Protein AF-A0A7V8VMC2-F1 (afdb_monomer)

Sequence (114 aa):
NQLIANDPDWRGKVFVSIQNNAARVQASIPLKDVALMSGRYLNGEATVQASPDGDPYKAQITNVILANQAVPEGVLESRVFGWSSVHGMAQKWLNEQNIAVFRIENDRVIGETR

Solvent-accessible surface area (backbone atoms only — not comparable to full-atom values): 6376 Å² total; per-residue (Å²): 99,67,66,41,70,76,38,69,81,35,67,68,36,74,49,78,48,57,52,93,40,28,36,41,38,39,36,24,46,65,33,66,88,38,90,93,33,61,96,38,58,48,38,39,34,33,35,38,33,49,25,96,84,22,40,62,88,58,42,44,77,41,81,37,26,47,75,91,37,79,51,62,72,76,56,47,70,35,65,58,87,84,39,68,19,63,60,56,50,51,51,50,50,38,60,76,65,41,52,62,33,28,43,39,51,93,60,39,80,48,72,41,63,119

Nearest PDB structures (foldseek):
  6zqe-assembly1_UQ  TM=5.394E-01  e=8.989E+00  Saccharomyces cerevisiae S288C

pLDDT: mean 78.38, std 9.6, range [52.59, 90.88]

Structure (mmCIF, N/CA/C/O backbone):
data_AF-A0A7V8VMC2-F1
#
_entry.id   AF-A0A7V8VMC2-F1
#
loop_
_atom_site.group_PDB
_atom_site.id
_atom_site.type_symbol
_atom_site.label_atom_id
_atom_site.label_alt_id
_atom_site.label_comp_id
_atom_site.label_asym_id
_atom_site.label_entity_id
_atom_site.label_seq_id
_atom_site.pdbx_PDB_ins_code
_atom_site.Cartn_x
_atom_site.Cartn_y
_atom_site.Cartn_z
_atom_site.occupancy
_atom_site.B_iso_or_equiv
_atom_site.auth_seq_id
_atom_site.auth_comp_id
_atom_site.auth_asym_id
_atom_site.auth_atom_id
_atom_site.pdbx_PDB_model_num
ATOM 1 N N . ASN A 1 1 ? -16.999 5.096 8.617 1.00 62.84 1 ASN A N 1
ATOM 2 C CA . ASN A 1 1 ? -15.972 4.161 8.121 1.00 62.84 1 ASN A CA 1
ATOM 3 C C . ASN A 1 1 ? -16.563 3.439 6.915 1.00 62.84 1 ASN A C 1
ATOM 5 O O . ASN A 1 1 ? -17.286 2.475 7.097 1.00 62.84 1 ASN A O 1
ATOM 9 N N . GLN A 1 2 ? -16.380 3.990 5.713 1.00 69.81 2 GLN A N 1
ATOM 10 C CA . GLN A 1 2 ? -17.135 3.572 4.525 1.00 69.81 2 GLN A CA 1
ATOM 11 C C . GLN A 1 2 ? -16.790 2.157 4.028 1.00 69.81 2 GLN A C 1
ATOM 13 O O . GLN A 1 2 ? -17.703 1.421 3.697 1.00 69.81 2 GLN A O 1
ATOM 18 N N . LEU A 1 3 ? -15.517 1.739 4.056 1.00 69.06 3 LEU A N 1
ATOM 19 C CA . LEU A 1 3 ? -15.105 0.376 3.682 1.00 69.06 3 LEU A CA 1
ATOM 20 C C . LEU A 1 3 ? -15.739 -0.684 4.594 1.00 69.06 3 LEU A C 1
ATOM 22 O O . LEU A 1 3 ? -16.389 -1.588 4.092 1.00 69.06 3 LEU A O 1
ATOM 26 N N . ILE A 1 4 ? -15.659 -0.518 5.923 1.00 69.19 4 ILE A N 1
ATOM 27 C CA . ILE A 1 4 ? -16.320 -1.430 6.877 1.00 69.19 4 ILE A CA 1
ATOM 28 C C . ILE A 1 4 ? -17.850 -1.340 6.782 1.00 69.19 4 ILE A C 1
ATOM 30 O O . ILE A 1 4 ? -18.539 -2.324 7.028 1.00 69.19 4 ILE A O 1
ATOM 34 N N . ALA A 1 5 ? -18.402 -0.163 6.469 1.00 72.50 5 ALA A N 1
ATOM 35 C CA . ALA A 1 5 ? -19.844 -0.011 6.279 1.00 72.50 5 ALA A CA 1
ATOM 36 C C . ALA A 1 5 ? -20.341 -0.731 5.016 1.00 72.50 5 ALA A C 1
ATOM 38 O O . ALA A 1 5 ? -21.445 -1.263 5.033 1.00 72.50 5 ALA A O 1
ATOM 39 N N . ASN A 1 6 ? -19.532 -0.752 3.954 1.00 74.50 6 ASN A N 1
ATOM 40 C CA . ASN A 1 6 ? -19.833 -1.463 2.714 1.00 74.50 6 ASN A CA 1
ATOM 41 C C . ASN A 1 6 ? -19.648 -2.976 2.875 1.00 74.50 6 ASN A C 1
ATOM 43 O O . ASN A 1 6 ? -20.426 -3.741 2.314 1.00 74.50 6 ASN A O 1
ATOM 47 N N . ASP A 1 7 ? -18.642 -3.398 3.641 1.00 76.25 7 ASP A N 1
ATOM 48 C CA . ASP A 1 7 ? -18.396 -4.799 3.958 1.00 76.25 7 ASP A CA 1
ATOM 49 C C . ASP A 1 7 ? -17.675 -4.921 5.326 1.00 76.25 7 ASP A C 1
ATOM 51 O O . ASP A 1 7 ? -16.505 -4.538 5.462 1.00 76.25 7 ASP A O 1
ATOM 55 N N . PRO A 1 8 ? -18.352 -5.447 6.370 1.00 79.38 8 PRO A N 1
ATOM 56 C CA . PRO A 1 8 ? -17.793 -5.601 7.714 1.00 79.38 8 PRO A CA 1
ATOM 57 C C . PRO A 1 8 ? -16.495 -6.410 7.783 1.00 79.38 8 PRO A C 1
ATOM 59 O O . PRO A 1 8 ? -15.721 -6.228 8.732 1.00 79.38 8 PRO A O 1
ATOM 62 N N . ASP A 1 9 ? -16.235 -7.258 6.787 1.00 82.69 9 ASP A N 1
ATOM 63 C CA . ASP A 1 9 ? -15.030 -8.071 6.702 1.00 82.69 9 ASP A CA 1
ATOM 64 C C . ASP A 1 9 ? -13.779 -7.243 6.394 1.00 82.69 9 ASP A C 1
ATOM 66 O O . ASP A 1 9 ? -12.675 -7.759 6.538 1.00 82.69 9 ASP A O 1
ATOM 70 N N . TRP A 1 10 ? -13.903 -5.960 6.040 1.00 80.94 10 TRP A N 1
ATOM 71 C CA . TRP A 1 10 ? -12.766 -5.063 5.797 1.00 80.94 10 TRP A CA 1
ATOM 72 C C . TRP A 1 10 ? -11.975 -4.681 7.045 1.00 80.94 10 TRP A C 1
ATOM 74 O O . TRP A 1 10 ? -10.892 -4.108 6.923 1.00 80.94 10 TRP A O 1
ATOM 84 N N . ARG A 1 11 ? -12.483 -4.968 8.248 1.00 81.81 11 ARG A N 1
ATOM 85 C CA . ARG A 1 11 ? -11.815 -4.629 9.513 1.00 81.81 11 ARG A CA 1
ATOM 86 C C . ARG A 1 11 ? -10.389 -5.172 9.551 1.00 81.81 11 ARG A C 1
ATOM 88 O O . ARG A 1 11 ? -10.181 -6.380 9.589 1.00 81.81 11 ARG A O 1
ATOM 95 N N . GLY A 1 12 ? -9.409 -4.271 9.591 1.00 78.50 12 GLY A N 1
ATOM 96 C CA . GLY A 1 12 ? -7.999 -4.653 9.671 1.00 78.50 12 GLY A CA 1
ATOM 97 C C . GLY A 1 12 ? -7.429 -5.240 8.380 1.00 78.50 12 GLY A C 1
ATOM 98 O O . GLY A 1 12 ? -6.343 -5.809 8.425 1.00 78.50 12 GLY A O 1
ATOM 99 N N . LYS A 1 13 ? -8.141 -5.142 7.250 1.00 82.69 13 LYS A N 1
ATOM 100 C CA . LYS A 1 13 ? -7.701 -5.698 5.967 1.00 82.69 13 LYS A CA 1
ATOM 101 C C . LYS A 1 13 ? -7.113 -4.635 5.051 1.00 82.69 13 LYS A C 1
ATOM 103 O O . LYS A 1 13 ? -7.434 -3.447 5.138 1.00 82.69 13 LYS A O 1
ATOM 108 N N . VAL A 1 14 ? -6.270 -5.114 4.145 1.00 83.81 14 VAL A N 1
ATOM 109 C CA . VAL A 1 14 ? -5.737 -4.375 3.004 1.00 83.81 14 VAL A CA 1
ATOM 110 C C . VAL A 1 14 ? -6.104 -5.155 1.751 1.00 83.81 14 VAL A C 1
ATOM 112 O O . VAL A 1 14 ? -5.899 -6.366 1.693 1.00 83.81 14 VAL A O 1
ATOM 115 N N . PHE A 1 15 ? -6.641 -4.461 0.761 1.00 84.69 15 PHE A N 1
ATOM 116 C CA . PHE A 1 15 ? -6.943 -4.993 -0.556 1.00 84.69 15 PHE A CA 1
ATOM 117 C C . PHE A 1 15 ? -6.132 -4.227 -1.590 1.00 84.69 15 PHE A C 1
ATOM 119 O O . PHE A 1 15 ? -6.008 -3.003 -1.524 1.00 84.69 15 PHE A O 1
ATOM 126 N N . VAL A 1 16 ? -5.580 -4.966 -2.544 1.00 86.44 16 VAL A N 1
ATOM 127 C CA . VAL A 1 16 ? -4.776 -4.416 -3.630 1.00 86.44 16 VAL A CA 1
ATOM 128 C C . VAL A 1 16 ? -5.376 -4.892 -4.941 1.00 86.44 16 VAL A C 1
ATOM 130 O O . VAL A 1 16 ? -5.560 -6.090 -5.143 1.00 86.44 16 VAL A O 1
ATOM 133 N N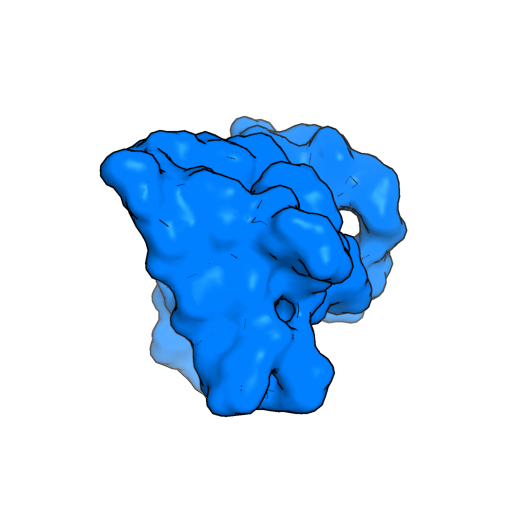 . SER A 1 17 ? -5.675 -3.953 -5.829 1.00 89.62 17 SER A N 1
ATOM 134 C CA . SER A 1 17 ? -6.060 -4.232 -7.210 1.00 89.62 17 SER A CA 1
ATOM 135 C C . SER A 1 17 ? -5.055 -3.583 -8.144 1.00 89.62 17 SER A C 1
ATOM 137 O O . SER A 1 17 ? -4.714 -2.417 -7.950 1.00 89.62 17 SER A O 1
ATOM 139 N N . ILE A 1 18 ? -4.602 -4.307 -9.159 1.00 89.75 18 ILE A N 1
ATOM 140 C CA . ILE A 1 18 ? -3.616 -3.813 -10.119 1.00 89.75 18 ILE A CA 1
ATOM 141 C C . ILE A 1 18 ? -4.328 -3.612 -11.451 1.00 89.75 18 ILE A C 1
ATOM 143 O O . ILE A 1 18 ? -4.978 -4.533 -11.937 1.00 89.75 18 ILE A O 1
ATOM 147 N N . GLN A 1 19 ? -4.241 -2.404 -12.000 1.00 85.69 19 GLN A N 1
ATOM 148 C CA . GLN A 1 19 ? -4.765 -2.056 -13.319 1.00 85.69 19 GLN A CA 1
ATOM 149 C C . GLN A 1 19 ? -3.869 -1.002 -13.958 1.00 85.69 19 GLN A C 1
ATOM 151 O O . GLN A 1 19 ? -3.444 -0.061 -13.288 1.00 85.69 19 GLN A O 1
ATOM 156 N N . ASN A 1 20 ? -3.629 -1.123 -15.265 1.00 85.69 20 ASN A N 1
ATOM 157 C CA . ASN A 1 20 ? -2.889 -0.128 -16.050 1.00 85.69 20 ASN A CA 1
ATOM 158 C C . ASN A 1 20 ? -1.518 0.216 -15.437 1.00 85.69 20 ASN A C 1
ATOM 160 O O . ASN A 1 20 ? -1.152 1.386 -15.340 1.00 85.69 20 ASN A O 1
ATOM 164 N N . ASN A 1 21 ? -0.776 -0.802 -14.984 1.00 85.81 21 ASN A N 1
ATOM 165 C CA . ASN A 1 21 ? 0.537 -0.655 -14.339 1.00 85.81 21 ASN A CA 1
ATOM 166 C C . ASN A 1 21 ? 0.530 0.190 -13.046 1.00 85.81 21 ASN A C 1
ATOM 168 O O . ASN A 1 21 ? 1.564 0.698 -12.614 1.00 85.81 21 ASN A O 1
ATOM 172 N N . ALA A 1 22 ? -0.629 0.319 -12.399 1.00 88.62 22 ALA A N 1
ATOM 173 C CA . ALA A 1 22 ? -0.778 0.967 -11.106 1.00 88.62 22 ALA A CA 1
ATOM 174 C C . ALA A 1 22 ? -1.506 0.042 -10.125 1.00 88.62 22 ALA A C 1
ATOM 176 O O . ALA A 1 22 ? -2.462 -0.649 -10.477 1.00 88.62 22 ALA A O 1
ATOM 177 N N . ALA A 1 23 ? -1.068 0.046 -8.871 1.00 89.56 23 ALA A N 1
ATOM 178 C CA . ALA A 1 23 ? -1.736 -0.652 -7.785 1.00 89.56 23 ALA A CA 1
ATOM 179 C C . ALA A 1 23 ? -2.643 0.326 -7.036 1.00 89.56 23 ALA A C 1
ATOM 181 O O . ALA A 1 23 ? -2.179 1.288 -6.433 1.00 89.56 23 ALA A O 1
ATOM 182 N N . ARG A 1 24 ? -3.947 0.076 -7.035 1.00 90.88 24 ARG A N 1
ATOM 183 C CA . ARG A 1 24 ? -4.879 0.731 -6.120 1.00 90.88 24 ARG A CA 1
ATOM 184 C C . ARG A 1 24 ? -4.921 -0.069 -4.826 1.00 90.88 24 ARG A C 1
ATOM 186 O O . ARG A 1 24 ? -5.238 -1.257 -4.834 1.00 90.88 24 ARG A O 1
ATOM 193 N N . VAL A 1 25 ? -4.588 0.593 -3.729 1.00 87.31 25 VAL A N 1
ATOM 194 C CA . VAL A 1 25 ? -4.539 0.023 -2.386 1.00 87.31 25 VAL A CA 1
ATOM 195 C C . VAL A 1 25 ? -5.679 0.616 -1.579 1.00 87.31 25 VAL A C 1
ATOM 197 O O . VAL A 1 25 ? -5.817 1.833 -1.501 1.00 87.31 25 VAL A O 1
ATOM 200 N N . GLN A 1 26 ? -6.484 -0.237 -0.960 1.00 88.38 26 GLN A N 1
ATOM 201 C CA . GLN A 1 26 ? -7.531 0.154 -0.024 1.00 88.38 26 GLN A CA 1
ATOM 202 C C . GLN A 1 26 ? -7.278 -0.549 1.304 1.00 88.38 26 GLN A C 1
ATOM 204 O O . GLN A 1 26 ? -7.046 -1.754 1.341 1.00 88.38 26 GLN A O 1
ATOM 209 N N . ALA A 1 27 ? -7.311 0.191 2.404 1.00 85.31 27 ALA A N 1
ATOM 210 C CA . ALA A 1 27 ? -6.967 -0.333 3.718 1.00 85.31 27 ALA A CA 1
ATOM 211 C C . ALA A 1 27 ? -7.935 0.159 4.791 1.00 85.31 27 ALA A C 1
ATOM 213 O O . ALA A 1 27 ? -8.391 1.303 4.758 1.00 85.31 27 ALA A O 1
ATOM 214 N N . SER A 1 28 ? -8.196 -0.690 5.784 1.00 84.06 28 SER A N 1
ATOM 215 C CA . SER A 1 28 ? -8.858 -0.300 7.027 1.00 84.06 28 SER A CA 1
ATOM 216 C C . SER A 1 28 ? -7.950 -0.606 8.212 1.00 84.06 28 SER A C 1
ATOM 218 O O . SER A 1 28 ? -7.825 -1.751 8.641 1.00 84.06 28 SER A O 1
ATOM 220 N N . ILE A 1 29 ? -7.295 0.422 8.744 1.00 80.44 29 ILE A N 1
ATOM 221 C CA . ILE A 1 29 ? -6.273 0.278 9.781 1.00 80.44 29 ILE A CA 1
ATOM 222 C C . ILE A 1 29 ? -6.907 0.529 11.157 1.00 80.44 29 ILE A C 1
ATOM 224 O O . ILE A 1 29 ? -7.493 1.595 11.369 1.00 80.44 29 ILE A O 1
ATOM 228 N N . PRO A 1 30 ? -6.821 -0.415 12.113 1.00 79.38 30 PRO A N 1
ATOM 229 C CA . PRO A 1 30 ? -7.330 -0.205 13.462 1.00 79.38 30 PRO A CA 1
ATOM 230 C C . PRO A 1 30 ? -6.488 0.842 14.200 1.00 79.38 30 PRO A C 1
ATOM 232 O O . PRO A 1 30 ? -5.265 0.739 14.265 1.00 79.38 30 PRO A O 1
ATOM 235 N N . LEU A 1 31 ? -7.139 1.815 14.835 1.00 76.50 31 LEU A N 1
ATOM 236 C CA . LEU A 1 31 ? -6.488 2.889 15.600 1.00 76.50 31 LEU A CA 1
ATOM 237 C C . LEU A 1 31 ? -6.222 2.479 17.059 1.00 76.50 31 LEU A C 1
ATOM 239 O O . LEU A 1 31 ? -6.435 3.252 17.989 1.00 76.50 31 LEU A O 1
ATOM 243 N N . LYS A 1 32 ? -5.777 1.234 17.267 1.00 70.56 32 LYS A N 1
ATOM 244 C CA . LYS A 1 32 ? -5.591 0.628 18.599 1.00 70.56 32 LYS A CA 1
ATOM 245 C C . LYS A 1 32 ? -4.518 1.323 19.449 1.00 70.56 32 LYS A C 1
ATOM 247 O O . LYS A 1 32 ? -4.635 1.329 20.668 1.00 70.56 32 LYS A O 1
ATOM 252 N N . ASP A 1 33 ? -3.521 1.922 18.800 1.00 66.62 33 ASP A N 1
ATOM 253 C CA . ASP A 1 33 ? -2.369 2.554 19.458 1.00 66.62 33 ASP A CA 1
ATOM 254 C C . ASP A 1 33 ? -2.600 4.050 19.742 1.00 66.62 33 ASP A C 1
ATOM 256 O O . ASP A 1 33 ? -1.768 4.711 20.359 1.00 66.62 33 ASP A O 1
ATOM 260 N N . VAL A 1 34 ? -3.746 4.597 19.319 1.00 66.44 34 VAL A N 1
ATOM 261 C CA . VAL A 1 34 ? -4.138 5.981 19.591 1.00 66.44 34 VAL A CA 1
ATOM 262 C C . VAL A 1 34 ? -5.086 5.979 20.788 1.00 66.44 34 VAL A C 1
ATOM 264 O O . VAL A 1 34 ? -6.229 5.520 20.696 1.00 66.44 34 VAL A O 1
ATOM 267 N N . ALA A 1 35 ? -4.609 6.488 21.929 1.00 58.81 35 ALA A N 1
ATOM 268 C CA . ALA A 1 35 ? -5.421 6.633 23.136 1.00 58.81 35 ALA A CA 1
ATOM 269 C C . ALA A 1 35 ? -6.738 7.363 22.798 1.00 58.81 35 ALA A C 1
ATOM 271 O O . ALA A 1 35 ? -6.714 8.374 22.103 1.00 58.81 35 ALA A O 1
ATOM 272 N N . LEU A 1 36 ? -7.875 6.830 23.268 1.00 71.31 36 LEU 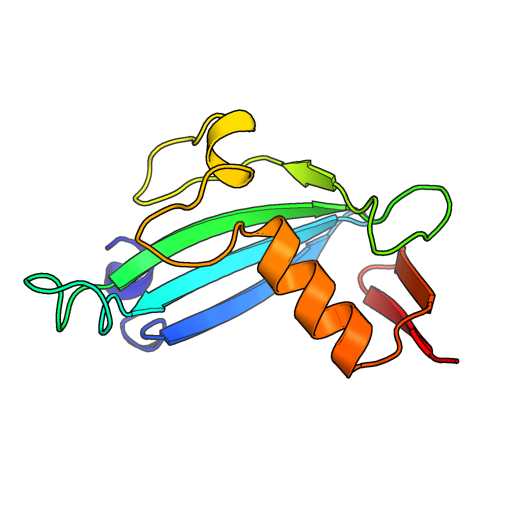A N 1
ATOM 273 C CA . LEU A 1 36 ? -9.264 7.245 22.958 1.00 71.31 36 LEU A CA 1
ATOM 274 C C . LEU A 1 36 ? -9.851 6.784 21.608 1.00 71.31 36 LEU A C 1
ATOM 276 O O . LEU A 1 36 ? -11.057 6.925 21.411 1.00 71.31 36 LEU A O 1
ATOM 280 N N . MET A 1 37 ? -9.070 6.178 20.709 1.00 72.31 37 MET A N 1
ATOM 281 C CA . MET A 1 37 ? -9.553 5.703 19.396 1.00 72.31 37 MET A CA 1
ATOM 282 C C . MET A 1 37 ? -9.613 4.170 19.285 1.00 72.31 37 MET A C 1
ATOM 284 O O . MET A 1 37 ? -9.850 3.628 18.203 1.00 72.31 37 MET A O 1
ATOM 288 N N . SER A 1 38 ? -9.465 3.456 20.405 1.00 75.25 38 SER A N 1
ATOM 289 C CA . SER A 1 38 ? -9.637 2.001 20.454 1.00 75.25 38 SER A CA 1
ATOM 290 C C . SER A 1 38 ? -11.023 1.586 19.937 1.00 75.25 38 SER A C 1
ATOM 292 O O . SER A 1 38 ? -12.042 2.207 20.243 1.00 75.25 38 SER A O 1
ATOM 294 N N . GLY A 1 39 ? -11.060 0.559 19.085 1.00 76.19 39 GLY A N 1
ATOM 295 C CA . GLY A 1 39 ? -12.272 0.121 18.383 1.00 76.19 39 GLY A CA 1
ATOM 296 C C . GLY A 1 39 ? -12.682 0.995 17.188 1.00 76.19 39 GLY A C 1
ATOM 297 O O . GLY A 1 39 ? -13.690 0.704 16.540 1.00 76.19 39 GLY A O 1
ATOM 298 N N . ARG A 1 40 ? -11.927 2.055 16.865 1.00 81.75 40 ARG A N 1
ATOM 299 C CA . ARG A 1 40 ? -12.078 2.825 15.623 1.00 81.75 40 ARG A CA 1
ATOM 300 C C . ARG A 1 40 ? -11.095 2.339 14.565 1.00 81.75 40 ARG A C 1
ATOM 302 O O . ARG A 1 40 ? -10.058 1.748 14.856 1.00 81.75 40 ARG A O 1
ATOM 309 N N . TYR A 1 41 ? -11.446 2.628 13.322 1.00 79.38 41 TYR A N 1
ATOM 310 C CA . TYR A 1 41 ? -10.674 2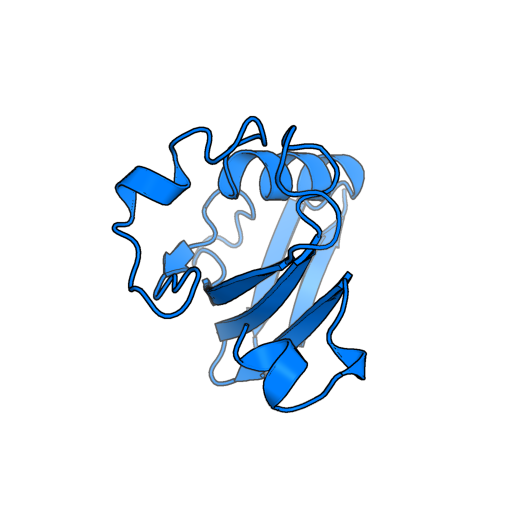.255 12.148 1.00 79.38 41 TYR A CA 1
ATOM 311 C C . TYR A 1 41 ? -10.523 3.472 11.243 1.00 79.38 41 TYR A C 1
ATOM 313 O O . TYR A 1 41 ? -11.503 4.185 10.992 1.00 79.38 41 TYR A O 1
ATOM 321 N N . LEU A 1 42 ? -9.312 3.670 10.739 1.00 79.75 42 LEU A N 1
ATOM 322 C CA . LEU A 1 42 ? -8.999 4.629 9.695 1.00 79.75 42 LEU A CA 1
ATOM 323 C C . LEU A 1 42 ? -9.085 3.921 8.347 1.00 79.75 42 LEU A C 1
ATOM 325 O O . LEU A 1 42 ? -8.405 2.923 8.131 1.00 79.75 42 LEU A O 1
ATOM 329 N N . ASN A 1 43 ? -9.908 4.442 7.443 1.00 84.31 43 ASN A N 1
ATOM 330 C CA . ASN A 1 43 ? -9.905 3.965 6.066 1.00 84.31 43 ASN A CA 1
ATOM 331 C C . ASN A 1 43 ? -8.972 4.809 5.230 1.00 84.31 43 ASN A C 1
ATOM 333 O O . ASN A 1 43 ? -9.016 6.038 5.330 1.00 84.31 43 ASN A O 1
ATOM 337 N N . GLY A 1 44 ? -8.204 4.133 4.391 1.00 83.50 44 GLY A N 1
ATOM 338 C CA . GLY A 1 44 ? -7.338 4.742 3.409 1.00 83.50 44 GLY A CA 1
ATOM 339 C C . GLY A 1 44 ? -7.562 4.142 2.032 1.00 83.50 44 GLY A C 1
ATOM 340 O O . GLY A 1 44 ? -7.855 2.955 1.898 1.00 83.50 44 GLY A O 1
ATOM 341 N N . GLU A 1 45 ? -7.389 4.970 1.019 1.00 87.31 45 GLU A N 1
ATOM 342 C CA . GLU A 1 45 ? -7.187 4.555 -0.358 1.00 87.31 45 GLU A CA 1
ATOM 343 C C . GLU A 1 45 ? -5.975 5.299 -0.917 1.00 87.31 45 GLU A C 1
ATOM 345 O O . GLU A 1 45 ? -5.764 6.459 -0.572 1.00 87.31 45 GLU A O 1
ATOM 350 N N . ALA A 1 46 ? -5.177 4.635 -1.745 1.00 86.31 46 ALA A N 1
ATOM 351 C CA . ALA A 1 46 ? -4.059 5.237 -2.457 1.00 86.31 46 ALA A CA 1
ATOM 352 C C . ALA A 1 46 ? -3.830 4.537 -3.801 1.00 86.31 46 ALA A C 1
ATOM 354 O O . ALA A 1 46 ? -4.158 3.360 -3.969 1.00 86.31 46 ALA A O 1
ATOM 355 N N . THR A 1 47 ? -3.205 5.244 -4.736 1.00 88.56 47 THR A N 1
ATOM 356 C CA . THR A 1 47 ? -2.644 4.671 -5.961 1.00 88.56 47 THR A CA 1
ATOM 357 C C . THR A 1 47 ? -1.128 4.613 -5.826 1.00 88.56 47 THR A C 1
ATOM 359 O O . THR A 1 47 ? -0.496 5.614 -5.510 1.00 88.56 47 THR A O 1
ATOM 362 N N . VAL A 1 48 ? -0.536 3.455 -6.093 1.00 87.75 48 VAL A N 1
ATOM 363 C CA . VAL A 1 48 ? 0.908 3.224 -6.086 1.00 87.75 48 VAL A CA 1
ATOM 364 C C . VAL A 1 48 ? 1.370 2.910 -7.502 1.00 87.75 48 VAL A C 1
ATOM 366 O O . VAL A 1 48 ? 0.787 2.063 -8.180 1.00 87.75 48 VAL A O 1
ATOM 369 N N . GLN A 1 49 ? 2.430 3.576 -7.940 1.00 89.88 49 GLN A N 1
ATOM 370 C CA . GLN A 1 49 ? 3.103 3.320 -9.209 1.00 89.88 49 GLN A CA 1
ATOM 371 C C . GLN A 1 49 ? 4.579 3.032 -8.952 1.00 89.88 49 GLN A C 1
ATOM 373 O O . GLN A 1 49 ? 5.211 3.674 -8.110 1.00 89.88 49 GLN A O 1
ATOM 378 N N . ALA A 1 50 ? 5.131 2.054 -9.668 1.00 87.88 50 ALA A N 1
ATOM 379 C CA . ALA A 1 50 ? 6.565 1.799 -9.625 1.00 87.88 50 ALA A CA 1
ATOM 380 C C . ALA A 1 50 ? 7.337 2.983 -10.221 1.00 87.88 50 ALA A C 1
ATOM 382 O O . ALA A 1 50 ? 6.862 3.645 -11.146 1.00 87.88 50 ALA A O 1
ATOM 383 N N . SER A 1 51 ? 8.539 3.229 -9.703 1.00 88.38 51 SER A N 1
ATOM 384 C CA . SER A 1 51 ? 9.449 4.193 -10.316 1.00 88.38 51 SER A CA 1
ATOM 385 C C . SER A 1 51 ? 9.883 3.701 -11.706 1.00 88.38 51 SER A C 1
ATOM 387 O O . SER A 1 51 ? 10.098 2.496 -11.869 1.00 88.38 51 SER A O 1
ATOM 389 N N . PRO A 1 52 ? 10.073 4.586 -12.703 1.00 85.44 52 PRO A N 1
ATOM 390 C CA . PRO A 1 52 ? 10.551 4.189 -14.030 1.00 85.44 52 PRO A CA 1
ATOM 391 C C . PRO A 1 52 ? 11.907 3.470 -14.024 1.00 85.44 52 PRO A C 1
ATOM 393 O O . PRO A 1 52 ? 12.174 2.661 -14.907 1.00 85.44 52 PRO A O 1
ATOM 396 N N . ASP A 1 53 ? 12.761 3.758 -13.039 1.00 88.81 53 ASP A N 1
ATOM 397 C CA . ASP A 1 53 ? 14.063 3.106 -12.846 1.00 88.81 53 ASP A CA 1
ATOM 398 C C . ASP A 1 53 ? 13.980 1.809 -12.016 1.00 88.81 53 ASP A C 1
ATOM 400 O O . ASP A 1 53 ? 15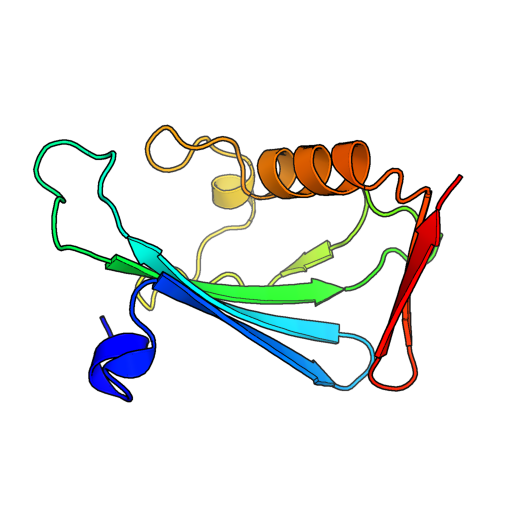.005 1.190 -11.741 1.00 88.81 53 ASP A O 1
ATOM 404 N N . GLY A 1 54 ? 12.773 1.387 -11.621 1.00 84.94 54 GLY A N 1
ATOM 405 C CA . GLY A 1 54 ? 12.540 0.197 -10.802 1.00 84.94 54 GLY A CA 1
ATOM 406 C C . GLY A 1 54 ? 12.965 0.347 -9.341 1.00 84.94 54 GLY A C 1
ATOM 407 O O . GLY A 1 54 ? 12.872 -0.626 -8.591 1.00 84.94 54 GLY A O 1
ATOM 408 N N . ASP A 1 55 ? 13.413 1.538 -8.925 1.00 85.88 55 ASP A N 1
ATOM 409 C CA . ASP A 1 55 ? 13.823 1.807 -7.551 1.00 85.88 55 ASP A CA 1
ATOM 410 C C . ASP A 1 55 ? 12.594 1.767 -6.621 1.00 85.88 55 ASP A C 1
ATOM 412 O O . ASP A 1 55 ? 11.698 2.618 -6.732 1.00 85.88 55 ASP A O 1
ATOM 416 N N . PRO A 1 56 ? 12.528 0.806 -5.681 1.00 8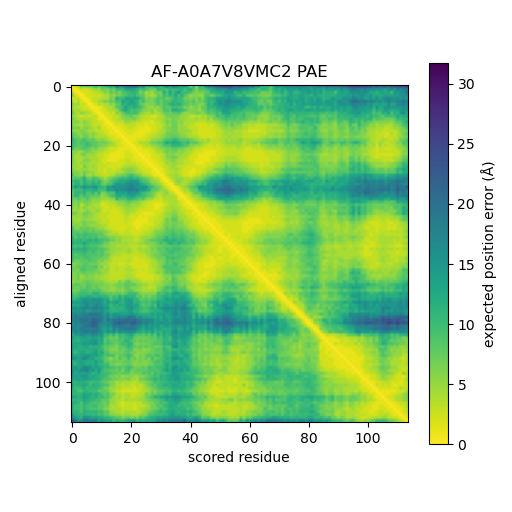2.25 56 PRO A N 1
ATOM 417 C CA . PRO A 1 56 ? 11.389 0.673 -4.782 1.00 82.25 56 PRO A CA 1
ATOM 418 C C . PRO A 1 56 ? 11.224 1.876 -3.839 1.00 82.25 56 PRO A C 1
ATOM 420 O O . PRO A 1 56 ? 10.111 2.144 -3.387 1.00 82.25 56 PRO A O 1
ATOM 423 N N . TYR A 1 57 ? 12.286 2.643 -3.559 1.00 81.44 57 TYR A N 1
ATOM 424 C CA . TYR A 1 57 ? 12.225 3.819 -2.682 1.00 81.44 57 TYR A CA 1
ATOM 425 C C . TYR A 1 57 ? 11.675 5.069 -3.375 1.00 81.44 57 TYR A C 1
ATOM 427 O O . TYR A 1 57 ? 11.308 6.031 -2.692 1.00 81.44 57 TYR A O 1
ATOM 435 N N . LYS A 1 58 ? 11.610 5.051 -4.711 1.00 84.75 58 LYS A N 1
ATOM 436 C CA . LYS A 1 58 ? 11.067 6.126 -5.554 1.00 84.75 58 LYS A CA 1
ATOM 437 C C . LYS A 1 58 ? 9.671 5.812 -6.095 1.00 84.75 58 LYS A C 1
ATOM 439 O O . LYS A 1 58 ? 9.177 6.531 -6.964 1.00 84.75 58 LYS A O 1
ATOM 444 N N . ALA A 1 59 ? 9.036 4.741 -5.612 1.00 84.25 59 ALA A N 1
ATOM 445 C CA . ALA A 1 59 ? 7.655 4.433 -5.957 1.00 84.25 59 ALA A CA 1
ATOM 446 C C . ALA A 1 59 ? 6.748 5.631 -5.630 1.00 84.25 59 ALA A C 1
ATOM 448 O O . ALA A 1 59 ? 6.835 6.221 -4.550 1.00 84.25 59 ALA A O 1
ATOM 449 N N . GLN A 1 60 ? 5.883 5.994 -6.571 1.00 85.19 60 GLN A N 1
ATOM 450 C CA . GLN A 1 60 ? 5.001 7.146 -6.434 1.00 85.19 60 GLN A CA 1
ATOM 451 C C . GLN A 1 60 ? 3.706 6.719 -5.757 1.00 85.19 60 GLN A C 1
ATOM 453 O O . GLN A 1 60 ? 3.060 5.763 -6.190 1.00 85.19 60 GLN A O 1
ATOM 458 N N . ILE A 1 61 ? 3.314 7.441 -4.708 1.00 82.25 61 ILE A N 1
ATOM 459 C CA . ILE A 1 61 ? 2.050 7.234 -4.002 1.00 82.25 61 ILE A CA 1
ATOM 460 C C . ILE A 1 61 ? 1.188 8.471 -4.235 1.00 82.25 61 ILE A C 1
ATOM 462 O O . ILE A 1 61 ? 1.493 9.550 -3.743 1.00 82.25 61 ILE A O 1
ATOM 466 N N . THR A 1 62 ? 0.107 8.312 -4.988 1.00 83.69 62 THR A N 1
ATOM 467 C CA . THR A 1 62 ? -0.792 9.396 -5.398 1.00 83.69 62 THR A CA 1
ATOM 468 C C . THR A 1 62 ? -2.232 9.101 -4.977 1.00 83.69 62 THR A C 1
ATOM 470 O O . THR A 1 62 ? -2.543 8.012 -4.490 1.00 83.69 62 THR A O 1
ATOM 473 N N . ASN A 1 63 ? -3.127 10.080 -5.153 1.00 82.12 63 ASN A N 1
ATOM 474 C CA . ASN A 1 63 ? -4.568 9.948 -4.890 1.00 82.12 63 ASN A CA 1
ATOM 475 C C . ASN A 1 63 ? -4.896 9.418 -3.489 1.00 82.12 63 ASN A C 1
ATOM 477 O O . ASN A 1 63 ? -5.789 8.588 -3.320 1.00 82.12 63 ASN A O 1
ATOM 481 N N . VAL A 1 64 ? -4.159 9.879 -2.478 1.00 81.44 64 VAL A N 1
ATOM 482 C CA . VAL A 1 64 ? -4.374 9.399 -1.118 1.00 81.44 64 VAL A CA 1
ATOM 483 C C . VAL A 1 64 ? -5.637 10.011 -0.539 1.00 81.44 64 VAL A C 1
ATOM 485 O O . VAL A 1 64 ? -5.777 11.228 -0.433 1.00 81.44 64 VAL A O 1
ATOM 488 N N . ILE A 1 65 ? -6.556 9.146 -0.133 1.00 82.56 65 ILE A N 1
ATOM 489 C CA . ILE A 1 65 ? -7.806 9.503 0.523 1.00 82.56 65 ILE A CA 1
ATOM 490 C C . ILE A 1 65 ? -7.793 8.851 1.898 1.00 82.56 65 ILE A C 1
ATOM 492 O O . ILE A 1 65 ? -7.752 7.629 1.997 1.00 82.56 65 ILE A O 1
ATOM 496 N N . LEU A 1 66 ? -7.868 9.646 2.963 1.00 80.12 66 LEU A N 1
ATOM 497 C CA . LEU A 1 66 ? -8.024 9.155 4.333 1.00 80.12 66 LEU A CA 1
ATOM 498 C C . LEU A 1 66 ? -9.368 9.619 4.880 1.00 80.12 66 LEU A C 1
ATOM 500 O O . LEU A 1 66 ? -9.724 10.785 4.754 1.00 80.12 66 LEU A O 1
ATOM 504 N N . ALA A 1 67 ? -10.129 8.708 5.489 1.00 77.88 67 ALA A N 1
ATOM 505 C CA . ALA A 1 67 ? -11.445 9.014 6.063 1.00 77.88 67 ALA A CA 1
ATOM 506 C C . ALA A 1 67 ? -12.383 9.790 5.104 1.00 77.88 67 ALA A C 1
ATOM 508 O O . ALA A 1 67 ? -13.149 10.645 5.540 1.00 77.88 67 ALA A O 1
ATOM 509 N N . ASN A 1 68 ? -12.343 9.454 3.809 1.00 74.88 68 ASN A N 1
ATOM 510 C CA . ASN A 1 68 ? -13.106 10.086 2.722 1.00 74.88 68 ASN A CA 1
ATOM 511 C C . ASN A 1 68 ? -12.700 11.531 2.388 1.00 74.88 68 ASN A C 1
ATOM 513 O O . ASN A 1 68 ? -13.441 12.236 1.706 1.00 74.88 68 ASN A O 1
ATOM 517 N N . GLN A 1 69 ? -11.528 11.974 2.835 1.00 80.50 69 GLN A N 1
ATOM 518 C CA . GLN A 1 69 ? -10.961 13.267 2.476 1.00 80.50 69 GLN A CA 1
ATOM 519 C C . GLN A 1 69 ? -9.664 13.057 1.699 1.00 80.50 69 GLN A C 1
ATOM 521 O O . GLN A 1 69 ? -8.819 12.257 2.102 1.00 80.50 69 GLN A O 1
ATOM 526 N N . ALA A 1 70 ? -9.522 13.762 0.575 1.00 80.75 70 ALA A N 1
ATOM 527 C CA . ALA A 1 70 ? -8.267 13.795 -0.161 1.00 80.75 70 ALA A CA 1
ATOM 528 C C . ALA A 1 70 ? -7.194 14.439 0.721 1.00 80.75 70 ALA A C 1
ATOM 530 O O . ALA A 1 70 ? -7.402 15.510 1.296 1.00 80.75 70 ALA A O 1
ATOM 531 N N . VAL A 1 71 ? -6.066 13.756 0.848 1.00 75.38 71 VAL A N 1
ATOM 532 C CA . VAL A 1 71 ? -4.968 14.167 1.708 1.00 75.38 71 VAL A CA 1
ATOM 533 C C . VAL A 1 71 ? -3.883 14.805 0.844 1.00 75.38 71 VAL A C 1
ATOM 535 O O . VAL A 1 71 ? -3.452 14.184 -0.128 1.00 75.38 71 VAL A O 1
ATOM 538 N N . PRO A 1 72 ? -3.428 16.029 1.171 1.00 70.12 72 PRO A N 1
ATOM 539 C CA . PRO A 1 72 ? -2.297 16.639 0.487 1.00 70.12 72 PRO A CA 1
ATOM 540 C C . PRO A 1 72 ? -1.050 15.766 0.622 1.00 70.12 72 PRO A C 1
ATOM 542 O O . PRO A 1 72 ? -0.790 15.216 1.691 1.00 70.12 72 PRO A O 1
ATOM 545 N N . GLU A 1 73 ? -0.246 15.697 -0.433 1.00 66.00 73 GLU A N 1
ATOM 546 C CA . GLU A 1 73 ? 0.950 14.849 -0.498 1.00 66.00 73 GLU A CA 1
ATOM 547 C C . GLU A 1 73 ? 1.910 15.090 0.685 1.00 66.00 73 GLU A C 1
ATOM 549 O O . GLU A 1 73 ? 2.382 14.143 1.305 1.00 66.00 73 GLU A O 1
ATOM 554 N N . GLY A 1 74 ? 2.070 16.344 1.130 1.00 61.19 74 GLY A N 1
ATOM 555 C CA . GLY A 1 74 ? 2.902 16.691 2.293 1.00 61.19 74 GLY A CA 1
ATOM 556 C C . GLY A 1 74 ? 2.440 16.112 3.642 1.00 61.19 74 GLY A C 1
ATOM 557 O O . GLY A 1 74 ? 3.217 16.059 4.593 1.00 61.19 74 GLY A O 1
ATOM 558 N N . VAL A 1 75 ? 1.195 15.638 3.757 1.00 62.50 75 VAL A N 1
ATOM 559 C CA . VAL A 1 75 ? 0.710 14.949 4.966 1.00 62.50 75 VAL A CA 1
ATOM 560 C C . VAL A 1 75 ? 1.188 13.492 4.997 1.00 62.50 75 VA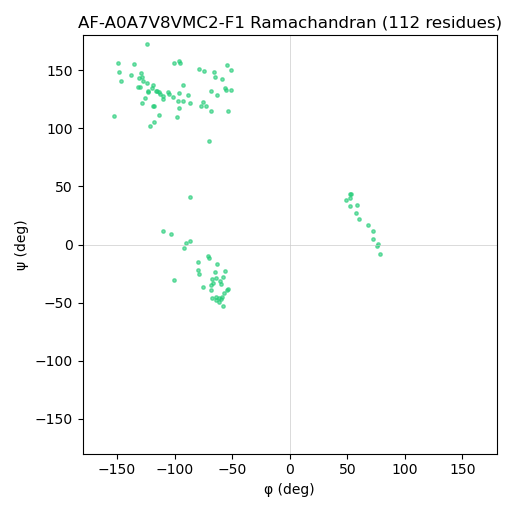L A C 1
ATOM 562 O O . VAL A 1 75 ? 1.371 12.949 6.084 1.00 62.50 75 VAL A O 1
ATOM 565 N N . LEU A 1 76 ? 1.472 12.870 3.848 1.00 60.62 76 L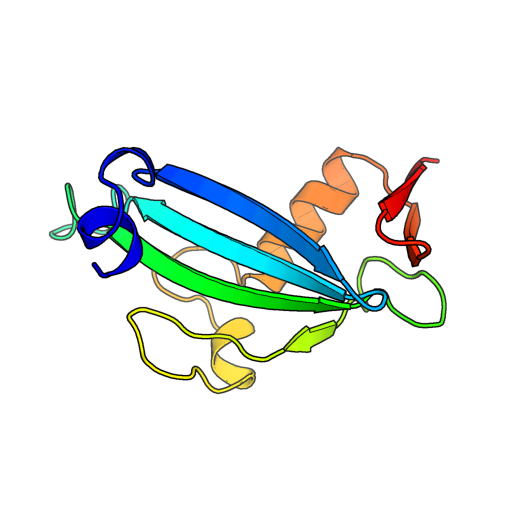EU A N 1
ATOM 566 C CA . LEU A 1 76 ? 2.027 11.508 3.774 1.00 60.62 76 LEU A CA 1
ATOM 567 C C . LEU A 1 76 ? 3.453 11.414 4.312 1.00 60.62 76 LEU A C 1
ATOM 569 O O . LEU A 1 76 ? 3.850 10.369 4.835 1.00 60.62 76 LEU A O 1
ATOM 573 N N . GLU A 1 77 ? 4.206 12.505 4.187 1.00 61.44 77 GLU A N 1
ATOM 574 C CA . GLU A 1 77 ? 5.555 12.649 4.735 1.00 61.44 77 GLU A CA 1
ATOM 575 C C . GLU A 1 77 ? 5.539 12.969 6.235 1.00 61.44 77 GLU A C 1
ATOM 577 O O . GLU A 1 77 ? 6.504 12.696 6.954 1.00 61.44 77 GLU A O 1
ATOM 582 N N . SER A 1 78 ? 4.425 13.508 6.732 1.00 57.44 78 SER A N 1
ATOM 583 C CA . SER A 1 78 ? 4.253 13.810 8.147 1.00 57.44 78 SER A CA 1
ATOM 584 C C . SER A 1 78 ? 4.015 12.531 8.962 1.00 57.44 78 SER A C 1
ATOM 586 O O . SER A 1 78 ? 3.445 11.549 8.483 1.00 57.44 78 SER A O 1
ATOM 588 N N . ARG A 1 79 ? 4.444 12.522 10.231 1.00 57.50 79 ARG A N 1
ATOM 589 C CA . ARG A 1 79 ? 4.081 11.457 11.181 1.00 57.50 79 ARG A CA 1
ATOM 590 C C . ARG A 1 79 ? 2.603 11.581 11.530 1.00 57.50 79 ARG A C 1
ATOM 592 O O . ARG A 1 79 ? 2.229 12.256 12.487 1.00 57.50 79 ARG A O 1
ATOM 599 N N . VAL A 1 80 ? 1.759 10.932 10.746 1.00 54.22 80 VAL A N 1
ATOM 600 C CA . VAL A 1 80 ? 0.320 10.901 10.980 1.00 54.22 80 VAL A CA 1
ATOM 601 C C . VAL A 1 80 ? 0.038 9.912 12.124 1.00 54.22 80 VAL A C 1
ATOM 603 O O . VAL A 1 80 ? 0.380 8.737 12.044 1.00 54.22 80 VAL A O 1
ATOM 606 N N . PHE A 1 81 ? -0.542 10.399 13.227 1.00 52.59 81 PHE A N 1
ATOM 607 C CA . PHE A 1 81 ? -0.978 9.602 14.393 1.00 52.59 81 PHE A CA 1
ATOM 608 C C . PHE A 1 81 ? 0.100 8.757 15.110 1.00 52.59 81 PHE A C 1
ATOM 610 O O . PHE A 1 81 ? -0.201 7.690 15.636 1.00 52.59 81 PHE A O 1
ATOM 617 N N . GLY A 1 82 ? 1.354 9.220 15.171 1.00 53.47 82 GLY A N 1
ATOM 618 C CA . GLY A 1 82 ? 2.429 8.516 15.897 1.00 53.47 82 GLY A CA 1
ATOM 619 C C . GLY A 1 82 ? 2.987 7.282 15.175 1.00 53.47 82 GLY A C 1
ATOM 620 O O . GLY A 1 82 ? 3.942 6.667 15.648 1.00 53.47 82 GLY A O 1
ATOM 621 N N . TRP A 1 83 ? 2.442 6.960 14.005 1.00 57.88 83 TRP A N 1
ATOM 622 C CA . TRP A 1 83 ? 3.008 6.017 13.054 1.00 57.88 83 TRP A CA 1
ATOM 623 C C . TRP A 1 83 ? 4.145 6.687 12.260 1.00 57.88 83 TRP A C 1
ATOM 625 O O . TRP A 1 83 ? 4.171 7.911 12.087 1.00 57.88 83 TRP A O 1
ATOM 635 N N . SER A 1 84 ? 5.132 5.904 11.810 1.00 60.31 84 SER A N 1
ATOM 636 C CA . SER A 1 84 ? 6.085 6.362 10.788 1.00 60.31 84 SER A CA 1
ATOM 637 C C . SER A 1 84 ? 5.320 6.864 9.556 1.00 60.31 84 SER A C 1
ATOM 639 O O . SER A 1 84 ? 4.187 6.440 9.325 1.00 60.31 84 SER A O 1
ATOM 641 N N . SER A 1 85 ? 5.922 7.762 8.765 1.00 68.88 85 SER A N 1
ATOM 642 C CA . SER A 1 85 ? 5.340 8.166 7.477 1.00 68.88 85 SER A CA 1
ATOM 643 C C . SER A 1 85 ? 4.994 6.924 6.647 1.00 68.88 85 SER A C 1
ATOM 645 O O . SER A 1 85 ? 5.656 5.887 6.772 1.00 68.88 85 SER A O 1
ATOM 647 N N . VAL A 1 86 ? 3.964 7.009 5.798 1.00 67.00 86 VAL A N 1
ATOM 648 C CA . VAL A 1 86 ? 3.565 5.888 4.919 1.00 67.00 86 VAL A CA 1
ATOM 649 C C . VAL A 1 86 ? 4.766 5.421 4.096 1.00 67.00 86 VAL A C 1
ATOM 651 O O . VAL A 1 86 ? 5.014 4.223 3.968 1.00 67.00 86 VAL A O 1
ATOM 654 N N . HIS A 1 87 ? 5.570 6.386 3.643 1.00 68.44 87 HIS A N 1
ATOM 655 C CA . HIS A 1 87 ? 6.856 6.143 3.006 1.00 68.44 87 HIS A CA 1
ATOM 656 C C . HIS A 1 87 ? 7.802 5.352 3.918 1.00 68.44 87 HIS A C 1
ATOM 658 O O . HIS A 1 87 ? 8.228 4.265 3.546 1.00 68.44 87 HIS A O 1
ATOM 664 N N . GLY A 1 88 ? 8.039 5.796 5.154 1.00 68.69 88 GLY A N 1
ATOM 665 C CA . GLY A 1 88 ? 8.910 5.097 6.103 1.00 68.69 88 GLY A CA 1
ATOM 666 C C . GLY A 1 88 ? 8.463 3.667 6.446 1.00 68.69 88 GLY A C 1
ATOM 667 O O . GLY A 1 88 ? 9.306 2.792 6.639 1.00 68.69 88 GLY A O 1
ATOM 668 N N . MET A 1 89 ? 7.154 3.390 6.494 1.00 68.69 89 MET A N 1
ATOM 669 C CA . MET A 1 89 ? 6.642 2.020 6.652 1.00 68.69 89 MET A CA 1
ATOM 670 C C . MET A 1 89 ? 6.928 1.152 5.426 1.00 68.69 89 MET A C 1
ATOM 672 O O . MET A 1 89 ? 7.406 0.027 5.578 1.00 68.69 89 MET A O 1
ATOM 676 N N . ALA A 1 90 ? 6.676 1.680 4.227 1.00 71.44 90 ALA A N 1
ATOM 677 C CA . ALA A 1 90 ? 6.964 0.980 2.981 1.00 71.44 90 ALA A CA 1
ATOM 678 C C . ALA A 1 90 ? 8.464 0.684 2.852 1.00 71.44 90 ALA A C 1
ATOM 680 O O . ALA A 1 90 ? 8.840 -0.457 2.597 1.00 71.44 90 ALA A O 1
ATOM 681 N N . GLN A 1 91 ? 9.324 1.670 3.126 1.00 72.62 91 GLN A N 1
ATOM 682 C CA . GLN A 1 91 ? 10.777 1.498 3.102 1.00 72.62 91 GLN A CA 1
ATOM 683 C C . GLN A 1 91 ? 11.248 0.414 4.072 1.00 72.62 91 GLN A C 1
ATOM 685 O O . GLN A 1 91 ? 12.070 -0.424 3.708 1.00 72.62 91 GLN A O 1
ATOM 690 N N . LYS A 1 92 ? 10.726 0.407 5.305 1.00 75.38 92 LYS A N 1
ATOM 691 C CA . LYS A 1 92 ? 11.075 -0.612 6.298 1.00 75.38 92 LYS A CA 1
ATOM 692 C C . LYS A 1 92 ? 10.720 -2.014 5.801 1.00 75.38 92 LYS A C 1
ATOM 694 O O . LYS A 1 92 ? 11.563 -2.901 5.878 1.00 75.38 92 LYS A O 1
ATOM 699 N N . TRP A 1 93 ? 9.518 -2.200 5.259 1.00 74.31 93 TRP A N 1
ATOM 700 C CA . TRP A 1 93 ? 9.096 -3.494 4.723 1.00 74.31 93 TRP A CA 1
ATOM 701 C C . TRP A 1 93 ? 9.945 -3.923 3.518 1.00 74.31 93 TRP A C 1
ATOM 703 O O . TRP A 1 93 ? 10.418 -5.054 3.479 1.00 74.31 93 TRP A O 1
ATOM 713 N N . LEU A 1 94 ? 10.206 -3.013 2.573 1.00 76.19 94 LEU A N 1
ATOM 714 C CA . LEU A 1 94 ? 11.062 -3.274 1.408 1.00 76.19 94 LEU A CA 1
ATOM 715 C C . LEU A 1 94 ? 12.467 -3.733 1.826 1.00 76.19 94 LEU A C 1
ATOM 717 O O . LEU A 1 94 ? 12.990 -4.695 1.265 1.00 76.19 94 LEU A O 1
ATOM 721 N N . ASN A 1 95 ? 13.035 -3.091 2.852 1.00 82.25 95 ASN A N 1
ATOM 722 C CA . ASN A 1 95 ? 14.316 -3.478 3.442 1.00 82.25 95 ASN A CA 1
ATOM 723 C C . ASN A 1 95 ? 14.254 -4.865 4.088 1.00 82.25 95 ASN A C 1
ATOM 725 O O . ASN A 1 95 ? 15.127 -5.689 3.842 1.00 82.25 95 ASN A O 1
ATOM 729 N N . GLU A 1 96 ? 13.229 -5.135 4.902 1.00 82.94 96 GLU A N 1
ATOM 730 C CA . GLU A 1 96 ? 13.043 -6.432 5.568 1.00 82.94 96 GLU A CA 1
ATOM 731 C C . GLU A 1 96 ? 12.892 -7.588 4.568 1.00 82.94 96 GLU A C 1
ATOM 733 O O . GLU A 1 96 ? 13.320 -8.704 4.852 1.00 82.94 96 GLU A O 1
ATOM 738 N N . GLN A 1 97 ? 12.315 -7.321 3.393 1.00 79.31 97 GLN A N 1
ATOM 739 C CA . GLN A 1 97 ? 12.152 -8.299 2.315 1.00 79.31 97 GLN A CA 1
ATOM 740 C C . GLN A 1 97 ? 13.332 -8.334 1.323 1.00 79.31 97 GLN A C 1
ATOM 742 O O . GLN A 1 97 ? 13.291 -9.105 0.368 1.00 79.31 97 GLN A O 1
ATOM 747 N N . ASN A 1 98 ? 14.382 -7.525 1.524 1.00 83.81 98 ASN A N 1
ATOM 748 C CA . ASN A 1 98 ? 15.535 -7.387 0.619 1.00 83.81 98 ASN A CA 1
ATOM 749 C C . ASN A 1 98 ? 15.163 -7.080 -0.844 1.00 83.81 98 ASN A C 1
ATOM 751 O O . ASN A 1 98 ? 15.860 -7.509 -1.766 1.00 83.81 98 ASN A O 1
ATOM 755 N N . ILE A 1 99 ? 14.080 -6.332 -1.068 1.00 84.88 99 ILE A N 1
ATOM 756 C CA . ILE A 1 99 ? 13.624 -5.968 -2.414 1.00 84.88 99 ILE A CA 1
ATOM 757 C C . ILE A 1 99 ? 14.571 -4.914 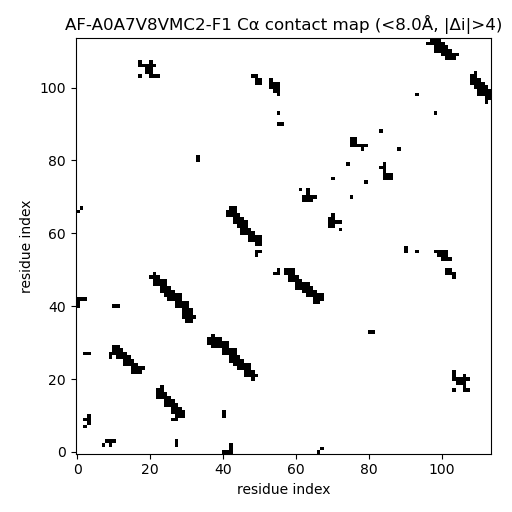-2.997 1.00 84.88 99 ILE A C 1
ATOM 759 O O . ILE A 1 99 ? 14.708 -3.822 -2.450 1.00 84.88 99 ILE A O 1
ATOM 763 N N . ALA A 1 100 ? 15.217 -5.235 -4.116 1.00 84.38 100 ALA A N 1
ATOM 764 C CA . ALA A 1 100 ? 16.110 -4.338 -4.845 1.00 84.38 100 ALA A CA 1
ATOM 765 C C . ALA A 1 100 ? 15.465 -3.692 -6.068 1.00 84.38 100 ALA A C 1
ATOM 767 O O . ALA A 1 100 ? 15.831 -2.570 -6.406 1.00 84.38 100 ALA A O 1
ATOM 768 N N . VAL A 1 101 ? 14.524 -4.381 -6.712 1.00 85.88 101 VAL A N 1
ATOM 769 C CA . VAL A 1 101 ? 13.771 -3.850 -7.852 1.00 85.88 101 VAL A CA 1
ATOM 770 C C . VAL A 1 101 ? 12.292 -4.083 -7.605 1.00 85.88 101 VAL A C 1
ATOM 772 O O . VAL A 1 101 ? 11.894 -5.173 -7.196 1.00 85.88 101 VAL A O 1
ATOM 775 N N . PHE A 1 102 ? 11.479 -3.065 -7.871 1.00 87.56 102 PHE A N 1
ATOM 776 C CA . PHE A 1 102 ? 10.026 -3.132 -7.796 1.00 87.56 102 PHE A CA 1
ATOM 777 C C . PHE A 1 102 ? 9.413 -2.613 -9.092 1.00 87.56 102 PHE A C 1
ATOM 779 O O . PHE A 1 102 ? 9.635 -1.469 -9.487 1.00 87.56 102 PHE A O 1
ATOM 786 N N . ARG A 1 103 ? 8.620 -3.459 -9.749 1.00 89.50 103 ARG A N 1
ATOM 787 C CA . ARG A 1 103 ? 7.915 -3.137 -10.992 1.00 89.50 103 ARG A CA 1
ATOM 788 C C . ARG A 1 103 ? 6.438 -3.480 -10.865 1.00 89.50 103 ARG A C 1
ATOM 790 O O . ARG A 1 103 ? 6.074 -4.475 -10.240 1.00 89.50 103 ARG A O 1
ATOM 797 N N . ILE A 1 104 ? 5.594 -2.657 -11.480 1.00 87.50 104 ILE A N 1
ATOM 798 C CA . ILE A 1 104 ? 4.179 -2.959 -11.696 1.00 87.50 104 ILE A CA 1
ATOM 799 C C . ILE A 1 104 ? 3.976 -2.987 -13.204 1.00 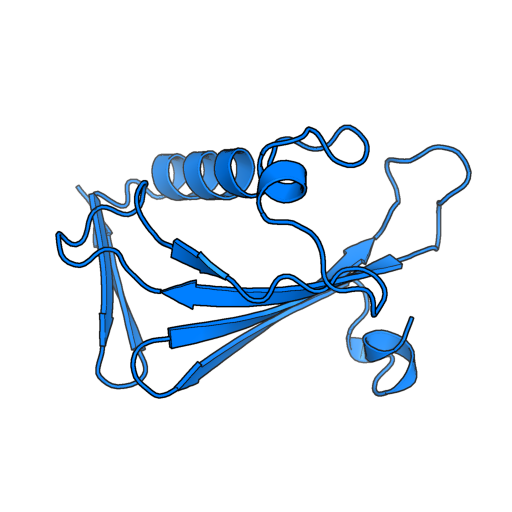87.50 104 ILE A C 1
ATOM 801 O O . ILE A 1 104 ? 4.000 -1.949 -13.858 1.00 87.50 104 ILE A O 1
ATOM 805 N N . GLU A 1 105 ? 3.827 -4.181 -13.758 1.00 87.50 105 GLU A N 1
ATOM 806 C CA . GLU A 1 105 ? 3.696 -4.393 -15.196 1.00 87.50 105 GLU A CA 1
ATOM 807 C C . GLU A 1 105 ? 2.800 -5.602 -15.463 1.00 87.50 105 GLU A C 1
ATOM 809 O O . GLU A 1 105 ? 2.770 -6.547 -14.673 1.00 87.50 105 GLU A O 1
ATOM 814 N N . ASN A 1 106 ? 2.067 -5.581 -16.579 1.00 85.19 106 ASN A N 1
ATOM 815 C CA . ASN A 1 106 ? 1.217 -6.699 -17.012 1.00 85.19 106 ASN A CA 1
ATOM 816 C C . ASN A 1 106 ? 0.243 -7.174 -15.911 1.00 85.19 106 ASN A C 1
ATOM 818 O O . ASN A 1 106 ? 0.110 -8.374 -15.662 1.00 85.19 106 ASN A O 1
ATOM 822 N N . ASP A 1 107 ? -0.380 -6.215 -15.217 1.00 82.38 107 ASP A N 1
ATOM 823 C CA . ASP A 1 107 ? -1.316 -6.425 -14.101 1.00 82.38 107 ASP A CA 1
ATOM 824 C C . ASP A 1 107 ? -0.744 -7.232 -12.921 1.00 82.38 107 ASP A C 1
ATOM 826 O O . ASP A 1 107 ? -1.468 -7.898 -12.176 1.00 82.38 107 ASP A O 1
ATOM 830 N N . ARG A 1 108 ? 0.579 -7.181 -12.731 1.00 85.12 108 ARG A N 1
ATOM 831 C CA . ARG A 1 108 ? 1.295 -7.891 -11.666 1.00 85.12 108 ARG A CA 1
ATOM 832 C C . ARG A 1 108 ? 2.327 -6.992 -10.998 1.00 85.12 108 ARG A C 1
ATOM 834 O O . ARG A 1 108 ? 2.829 -6.043 -11.594 1.00 85.12 108 ARG A O 1
ATOM 841 N N . VAL A 1 109 ? 2.657 -7.330 -9.754 1.00 85.75 109 VAL A N 1
ATOM 842 C CA . VAL A 1 109 ? 3.816 -6.780 -9.044 1.00 85.75 109 VAL A CA 1
ATOM 843 C C . VAL A 1 109 ? 4.970 -7.759 -9.189 1.00 85.75 109 VAL A C 1
ATOM 845 O O . VAL A 1 109 ? 4.811 -8.949 -8.916 1.00 85.75 109 VAL A O 1
ATOM 848 N N . ILE A 1 110 ? 6.128 -7.252 -9.593 1.00 88.19 110 ILE A N 1
ATOM 849 C CA . ILE A 1 110 ? 7.372 -8.008 -9.690 1.00 88.19 110 ILE A CA 1
ATOM 850 C C . ILE A 1 110 ? 8.362 -7.372 -8.720 1.00 88.19 110 ILE A C 1
ATOM 852 O O . ILE A 1 110 ? 8.683 -6.189 -8.834 1.00 88.19 110 ILE A O 1
ATOM 856 N N . GLY A 1 111 ? 8.812 -8.165 -7.751 1.00 88.19 111 GLY A N 1
ATOM 857 C CA . GLY A 1 111 ? 9.885 -7.809 -6.834 1.00 88.19 111 GLY A CA 1
ATOM 858 C C . GLY A 1 111 ? 11.098 -8.689 -7.102 1.00 88.19 111 GLY A C 1
ATOM 859 O O . GLY A 1 111 ? 10.957 -9.910 -7.156 1.00 88.19 111 GLY A O 1
ATOM 860 N N . GLU A 1 112 ? 12.271 -8.088 -7.258 1.00 89.00 112 GLU A N 1
ATOM 861 C CA . GLU A 1 112 ? 13.539 -8.822 -7.305 1.00 89.00 112 GLU A CA 1
ATOM 862 C C . GLU A 1 112 ? 14.277 -8.617 -5.990 1.00 89.00 112 GLU A C 1
ATOM 864 O O . GLU A 1 112 ? 14.417 -7.485 -5.521 1.00 89.00 112 GLU A O 1
ATOM 869 N N . THR A 1 113 ? 14.738 -9.711 -5.394 1.00 87.12 113 THR A N 1
ATOM 870 C CA . THR A 1 113 ? 15.523 -9.695 -4.159 1.00 87.12 113 THR A CA 1
ATOM 871 C C . THR A 1 113 ? 17.017 -9.741 -4.464 1.00 87.12 113 THR A C 1
ATOM 873 O O . THR A 1 113 ? 17.417 -10.222 -5.525 1.00 87.12 113 THR A O 1
ATOM 876 N N . ARG A 1 114 ? 17.846 -9.262 -3.533 1.00 73.19 114 ARG A N 1
ATOM 877 C CA . ARG A 1 114 ? 19.301 -9.509 -3.563 1.00 73.19 114 ARG A CA 1
ATOM 878 C C . ARG A 1 114 ? 19.667 -10.886 -3.032 1.00 73.19 114 ARG A C 1
ATOM 880 O O . ARG A 1 114 ? 18.914 -11.398 -2.175 1.00 73.19 114 ARG A O 1
#

Foldseek 3Di:
DVVCVVPVVQAQDWDWFFDPFKIKIWHWHQLCVQPPRHVHTKIWIWIWHADPVQAQLPIDIDQIAIPNRGDPPVVLCPCDRVHHRPSVVSVVVCVVQQFGGWTRPPRDIDTDHD

Mean predicted aligned error: 7.62 Å

Secondary structure (DSSP, 8-state):
-HHHHH-GGGTT-EEEEEETTEEEEEEEEE-TTSTT-TT-EEEEEEEEE--TT--GGG-EEEEEEETTEEPPHHHHHS-GGGSPPHHHHHHHHHHHTTEEEEEEETTEEEEEE-

Radius of gyration: 14.77 Å; Cα contacts (8 Å, |Δi|>4): 217; chains: 1; bounding box: 39×26×40 Å